Protein AF-A0A8S3ZQZ1-F1 (afdb_monomer_lite)

Sequence (114 aa):
MAAPTRAGILSLYKKMLKESKQITKFHSGNFGPIANRNYLYMCVCCLFHRMYYLRRIKDAFKENKNVTDTAQVQTLTEKAKKNLDVLKRQALISQMYGSGKLVIESQAARNKSQ

Structure (mmCIF, N/CA/C/O backbone):
data_AF-A0A8S3ZQZ1-F1
#
_entry.id   AF-A0A8S3ZQZ1-F1
#
loop_
_atom_site.group_PDB
_atom_site.id
_atom_site.type_symbol
_atom_site.label_atom_id
_atom_site.label_alt_id
_atom_site.label_comp_id
_atom_site.label_asym_id
_atom_site.label_entity_id
_atom_site.label_seq_id
_atom_site.pdbx_PDB_ins_code
_atom_site.Cartn_x
_atom_site.Cartn_y
_atom_site.Cartn_z
_atom_site.occupancy
_atom_site.B_iso_or_equiv
_atom_site.auth_seq_id
_atom_site.auth_comp_id
_atom_site.auth_asym_id
_atom_site.auth_atom_id
_atom_site.pdbx_PDB_model_num
ATOM 1 N N . MET A 1 1 ? -22.154 6.825 3.941 1.00 50.62 1 MET A N 1
ATOM 2 C CA . MET A 1 1 ? -21.131 5.775 3.717 1.00 50.62 1 MET A CA 1
ATOM 3 C C . MET A 1 1 ? -20.666 5.279 5.076 1.00 50.62 1 MET A C 1
ATOM 5 O O . MET A 1 1 ? -20.434 6.110 5.943 1.00 50.62 1 MET A O 1
ATOM 9 N N . ALA A 1 2 ? -20.617 3.964 5.304 1.00 62.44 2 ALA A N 1
ATOM 10 C CA . ALA A 1 2 ? -20.244 3.421 6.612 1.00 62.44 2 ALA A CA 1
ATOM 11 C C . ALA A 1 2 ? -18.802 3.813 6.974 1.00 62.44 2 ALA A C 1
ATOM 13 O O . ALA A 1 2 ? -17.901 3.707 6.137 1.00 62.44 2 ALA A O 1
ATOM 14 N N . ALA A 1 3 ? -18.592 4.263 8.212 1.00 65.38 3 ALA A N 1
ATOM 15 C CA . ALA A 1 3 ? -17.262 4.584 8.707 1.00 65.38 3 ALA A CA 1
ATOM 16 C C . ALA A 1 3 ? -16.346 3.345 8.610 1.00 65.38 3 ALA A C 1
ATOM 18 O O . ALA A 1 3 ? -16.789 2.224 8.888 1.00 65.38 3 ALA A O 1
ATOM 19 N N . PRO A 1 4 ? -15.077 3.507 8.197 1.00 75.94 4 PRO A N 1
ATOM 20 C CA . PRO A 1 4 ? -14.155 2.391 8.053 1.00 75.94 4 PRO A CA 1
ATOM 21 C C . PRO A 1 4 ? -13.932 1.719 9.409 1.00 75.94 4 PRO A C 1
ATOM 23 O O . PRO A 1 4 ? -13.431 2.322 10.356 1.00 75.94 4 PRO A O 1
ATOM 26 N N . THR A 1 5 ? -14.300 0.441 9.500 1.00 85.88 5 THR A N 1
ATOM 27 C CA . THR A 1 5 ? -14.107 -0.343 10.719 1.00 85.88 5 THR A CA 1
ATOM 28 C C . THR A 1 5 ? -12.618 -0.591 10.960 1.00 85.88 5 THR A C 1
ATOM 30 O O . THR A 1 5 ? -11.831 -0.770 10.023 1.00 85.88 5 THR A O 1
ATOM 33 N N . ARG A 1 6 ? -12.211 -0.673 12.232 1.00 84.69 6 ARG A N 1
ATOM 34 C CA . ARG A 1 6 ? -10.824 -0.983 12.628 1.00 84.69 6 ARG A CA 1
ATOM 35 C C . ARG A 1 6 ? -10.300 -2.260 11.954 1.00 84.69 6 ARG A C 1
ATOM 37 O O . ARG A 1 6 ? -9.143 -2.316 11.542 1.00 84.69 6 ARG A O 1
ATOM 44 N N . ALA A 1 7 ? -11.161 -3.266 11.791 1.00 87.88 7 ALA A N 1
ATOM 45 C CA . ALA A 1 7 ? -10.846 -4.496 11.069 1.00 87.88 7 ALA A CA 1
ATOM 46 C C . ALA A 1 7 ? -10.528 -4.238 9.584 1.00 87.88 7 ALA A C 1
ATOM 48 O O . ALA A 1 7 ? -9.539 -4.762 9.067 1.00 87.88 7 ALA A O 1
ATOM 49 N N . GLY A 1 8 ? -11.304 -3.374 8.921 1.00 89.12 8 GLY A N 1
ATOM 50 C CA . GLY A 1 8 ? -11.050 -2.938 7.549 1.00 89.12 8 GLY A CA 1
ATOM 51 C C . GLY A 1 8 ? -9.681 -2.273 7.398 1.00 89.12 8 GLY A C 1
ATOM 52 O O . GLY A 1 8 ? -8.902 -2.658 6.525 1.00 89.12 8 GLY A O 1
ATOM 53 N N . ILE A 1 9 ? -9.330 -1.364 8.308 1.00 90.12 9 ILE A N 1
ATOM 54 C CA . ILE A 1 9 ? -8.033 -0.665 8.309 1.00 90.12 9 ILE A CA 1
ATOM 55 C C . ILE A 1 9 ? -6.870 -1.654 8.493 1.00 90.12 9 ILE A C 1
ATOM 57 O O . ILE A 1 9 ? -5.883 -1.607 7.757 1.00 90.12 9 ILE A O 1
ATOM 61 N N . LEU A 1 10 ? -6.994 -2.601 9.427 1.00 91.00 10 LEU A N 1
ATOM 62 C CA . LEU A 1 10 ? -5.971 -3.626 9.663 1.00 91.00 10 LEU A CA 1
ATOM 63 C C . LEU A 1 10 ? -5.824 -4.592 8.481 1.00 91.00 10 LEU A C 1
ATOM 65 O O . LEU A 1 10 ? -4.708 -5.008 8.162 1.00 91.00 10 LEU A O 1
ATOM 69 N N . SER A 1 11 ? -6.927 -4.938 7.813 1.00 92.50 11 SER A N 1
ATOM 70 C CA . SER A 1 11 ? -6.889 -5.760 6.601 1.00 92.50 11 SER A CA 1
ATOM 71 C C . SER A 1 11 ? -6.153 -5.042 5.463 1.00 92.50 11 SER A C 1
ATOM 73 O O . SER A 1 11 ? -5.303 -5.644 4.802 1.00 92.50 11 SER A O 1
ATOM 75 N N . LEU A 1 12 ? -6.397 -3.735 5.303 1.00 92.38 12 LEU A N 1
ATOM 76 C CA . LEU A 1 12 ? -5.740 -2.891 4.311 1.00 92.38 12 LEU A CA 1
ATOM 77 C C . LEU A 1 12 ? -4.240 -2.785 4.594 1.00 92.38 12 LEU A C 1
ATOM 79 O O . LEU A 1 12 ? -3.429 -3.013 3.699 1.00 92.38 12 LEU A O 1
ATOM 83 N N . TYR A 1 13 ? -3.867 -2.543 5.852 1.00 92.69 13 TYR A N 1
ATOM 84 C CA . TYR A 1 13 ? -2.474 -2.509 6.295 1.00 92.69 13 TYR A CA 1
ATOM 85 C C . TYR A 1 13 ? -1.736 -3.820 5.985 1.00 92.69 13 TYR A C 1
ATOM 87 O O . TYR A 1 13 ? -0.680 -3.807 5.349 1.00 92.69 13 TYR A O 1
ATOM 95 N N . LYS A 1 14 ? -2.310 -4.973 6.360 1.00 92.31 14 LYS A N 1
ATOM 96 C CA . LYS A 1 14 ? -1.725 -6.293 6.060 1.00 92.31 14 LYS A CA 1
ATOM 97 C C . LYS A 1 14 ? -1.562 -6.509 4.555 1.00 92.31 14 LYS A C 1
ATOM 99 O O . LYS A 1 14 ? -0.533 -7.028 4.120 1.00 92.31 14 LYS A O 1
ATOM 104 N N . LYS A 1 15 ? -2.552 -6.090 3.762 1.00 93.12 15 LYS A N 1
ATOM 105 C CA . LYS A 1 15 ? -2.518 -6.200 2.300 1.00 93.12 15 LYS A CA 1
ATOM 106 C C . LYS A 1 15 ? -1.398 -5.348 1.697 1.00 93.12 15 LYS A C 1
ATOM 108 O O . LYS A 1 15 ? -0.618 -5.869 0.909 1.00 93.12 15 LYS A O 1
ATOM 113 N N . MET A 1 16 ? -1.247 -4.096 2.130 1.00 91.50 16 MET A N 1
ATOM 114 C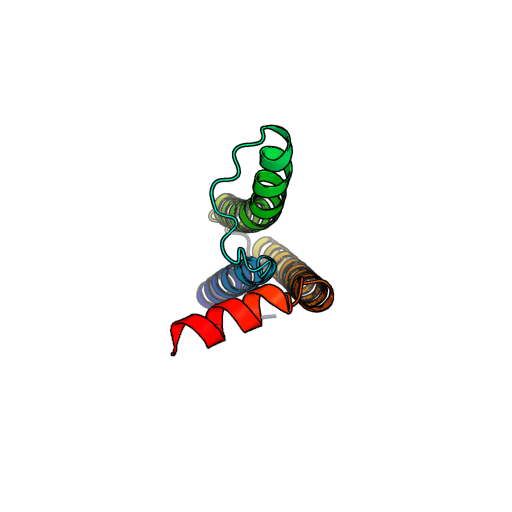 CA . MET A 1 16 ? -0.153 -3.219 1.690 1.00 91.50 16 MET A CA 1
ATOM 115 C C . MET A 1 16 ? 1.227 -3.787 2.049 1.00 91.50 16 MET A C 1
ATOM 117 O O . MET A 1 16 ? 2.136 -3.782 1.219 1.00 91.50 16 MET A O 1
ATOM 121 N N . LEU A 1 17 ? 1.384 -4.339 3.259 1.00 89.88 17 LEU A N 1
ATOM 122 C CA . LEU A 1 17 ? 2.632 -4.992 3.658 1.00 89.88 17 LEU A CA 1
ATOM 123 C C . LEU A 1 17 ? 2.947 -6.221 2.798 1.00 89.88 17 LEU A C 1
ATOM 125 O O . LEU A 1 17 ? 4.107 -6.432 2.448 1.00 89.88 17 LEU A O 1
ATOM 129 N N . LYS A 1 18 ? 1.940 -7.026 2.446 1.00 88.12 18 LYS A N 1
ATOM 130 C CA . LYS A 1 18 ? 2.118 -8.186 1.562 1.00 88.12 18 LYS A CA 1
ATOM 131 C C . LYS A 1 18 ? 2.579 -7.750 0.170 1.00 88.12 18 LYS A C 1
ATOM 133 O O . LYS A 1 18 ? 3.545 -8.313 -0.335 1.00 88.12 18 LYS A O 1
ATOM 138 N N . GLU A 1 19 ? 1.948 -6.722 -0.393 1.00 87.19 19 GLU A N 1
ATOM 139 C CA . GLU A 1 19 ? 2.275 -6.208 -1.728 1.00 87.19 19 GLU A CA 1
ATOM 140 C C . GLU A 1 19 ? 3.694 -5.632 -1.789 1.00 87.19 19 GLU A C 1
ATOM 142 O O . GLU A 1 19 ? 4.472 -5.962 -2.680 1.00 87.19 19 GLU A O 1
ATOM 147 N N . SER A 1 20 ? 4.088 -4.856 -0.774 1.00 84.56 20 SER A N 1
ATOM 148 C CA . SER A 1 20 ? 5.425 -4.246 -0.713 1.00 84.56 20 SER A CA 1
ATOM 149 C C . SER A 1 20 ? 6.575 -5.262 -0.707 1.00 84.56 20 SER A C 1
ATOM 151 O O . SER A 1 20 ? 7.671 -4.958 -1.172 1.00 84.56 20 SER A O 1
ATOM 153 N N . LYS A 1 21 ? 6.343 -6.491 -0.220 1.00 80.25 21 LYS A N 1
ATOM 154 C CA . LYS A 1 21 ? 7.347 -7.566 -0.256 1.00 80.25 21 LYS A CA 1
ATOM 155 C C . LYS A 1 21 ? 7.570 -8.109 -1.671 1.00 80.25 21 LYS A C 1
ATOM 157 O O . LYS A 1 21 ? 8.667 -8.582 -1.960 1.00 80.25 21 LYS A O 1
ATOM 162 N N . GLN A 1 22 ? 6.561 -8.037 -2.543 1.00 77.88 22 GLN A N 1
ATOM 163 C CA . GLN A 1 22 ? 6.630 -8.596 -3.897 1.00 77.88 22 GLN A CA 1
ATOM 164 C C . GLN A 1 22 ? 7.482 -7.760 -4.859 1.00 77.88 22 GLN A C 1
ATOM 166 O O . GLN A 1 22 ? 7.972 -8.300 -5.842 1.00 77.88 22 GLN A O 1
ATOM 171 N N . ILE A 1 23 ? 7.741 -6.488 -4.535 1.00 74.12 23 ILE A N 1
ATOM 172 C CA . ILE A 1 23 ? 8.570 -5.560 -5.331 1.00 74.12 23 ILE A CA 1
ATOM 173 C C . ILE A 1 23 ? 10.055 -5.998 -5.382 1.00 74.12 23 ILE A C 1
ATOM 175 O O . ILE A 1 23 ? 10.839 -5.458 -6.146 1.00 74.12 23 ILE A O 1
ATOM 179 N N . THR A 1 24 ? 10.475 -6.995 -4.588 1.00 63.06 24 THR A N 1
ATOM 180 C CA . THR A 1 24 ? 11.890 -7.426 -4.497 1.00 63.06 24 THR A CA 1
ATOM 181 C C . THR A 1 24 ? 12.223 -8.780 -5.100 1.00 63.06 24 THR A C 1
ATOM 183 O O . THR A 1 24 ? 13.200 -9.397 -4.689 1.00 63.06 24 THR A O 1
ATOM 186 N N . LYS A 1 25 ? 11.484 -9.265 -6.098 1.00 57.28 25 LYS A N 1
ATOM 187 C CA . LYS A 1 25 ? 11.906 -10.482 -6.813 1.00 57.28 25 LYS A CA 1
ATOM 188 C C . LYS A 1 25 ? 13.035 -10.227 -7.825 1.00 57.28 25 LYS A C 1
ATOM 190 O O . LYS A 1 25 ? 13.015 -10.783 -8.915 1.00 57.28 25 LYS A O 1
ATOM 195 N N . PHE A 1 26 ? 14.055 -9.454 -7.455 1.00 47.97 26 PHE A N 1
ATOM 196 C CA . PHE A 1 26 ? 15.372 -9.688 -8.036 1.00 47.97 26 PHE A CA 1
ATOM 197 C C . PHE A 1 26 ? 15.925 -10.895 -7.283 1.00 47.97 26 PHE A C 1
ATOM 199 O O . PHE A 1 26 ? 16.285 -10.790 -6.109 1.00 47.97 26 PHE A O 1
ATOM 206 N N . HIS A 1 27 ? 15.847 -12.078 -7.897 1.00 50.38 27 HIS A N 1
ATOM 207 C CA . HIS A 1 27 ? 16.459 -13.272 -7.333 1.00 50.38 27 HIS A CA 1
ATOM 208 C C . HIS A 1 27 ? 17.949 -12.973 -7.169 1.00 50.38 27 HIS A C 1
ATOM 210 O O . HIS A 1 27 ? 18.701 -12.955 -8.135 1.00 50.38 27 HIS A O 1
ATOM 216 N N . SER A 1 28 ? 18.381 -12.751 -5.931 1.00 43.62 28 SER A N 1
ATOM 217 C CA . SER A 1 28 ? 19.763 -12.932 -5.517 1.00 43.62 28 SER A CA 1
ATOM 218 C C . SER A 1 28 ? 20.086 -14.425 -5.632 1.00 43.62 28 SER A C 1
ATOM 220 O O . SER A 1 28 ? 20.175 -15.139 -4.633 1.00 43.62 28 SER A O 1
ATOM 222 N N . GLY A 1 29 ? 20.164 -14.929 -6.864 1.00 41.00 29 GLY A N 1
ATOM 223 C CA . GLY A 1 29 ? 20.829 -16.179 -7.168 1.00 41.00 29 GLY A CA 1
ATOM 224 C C . GLY A 1 29 ? 22.294 -15.968 -6.834 1.00 41.00 29 GLY A C 1
ATOM 225 O O . GLY A 1 29 ? 22.994 -15.298 -7.575 1.00 41.00 29 GLY A O 1
ATOM 226 N N . ASN A 1 30 ? 22.699 -16.433 -5.649 1.00 43.12 30 ASN A N 1
ATOM 227 C CA . ASN A 1 30 ? 24.081 -16.616 -5.204 1.00 43.12 30 ASN A CA 1
ATOM 228 C C . ASN A 1 30 ? 25.125 -15.732 -5.913 1.00 43.12 30 ASN A C 1
ATOM 230 O O . ASN A 1 30 ? 26.002 -16.246 -6.607 1.00 43.12 30 ASN A O 1
ATOM 234 N N . PHE A 1 31 ? 25.100 -14.416 -5.686 1.00 46.00 31 PHE A N 1
ATOM 235 C CA . PHE A 1 31 ? 26.347 -13.667 -5.787 1.00 46.00 31 PHE A CA 1
ATOM 236 C C . PHE A 1 31 ? 27.186 -14.121 -4.590 1.00 46.00 31 PHE A C 1
ATOM 238 O O . PHE A 1 31 ? 27.005 -13.649 -3.468 1.00 46.00 31 PHE A O 1
ATOM 245 N N . GLY A 1 32 ? 28.036 -15.128 -4.816 1.00 44.69 32 GLY A N 1
ATOM 246 C CA . GLY A 1 32 ? 29.120 -15.468 -3.898 1.00 44.69 32 GLY A CA 1
ATOM 247 C C . GLY A 1 32 ? 29.971 -14.226 -3.600 1.00 44.69 32 GLY A C 1
ATOM 248 O O . GLY A 1 32 ? 29.844 -13.214 -4.298 1.00 44.69 32 GLY A O 1
ATOM 249 N N . PRO A 1 33 ? 30.826 -14.259 -2.565 1.00 42.81 33 PRO A N 1
ATOM 250 C CA . PRO A 1 33 ? 31.545 -13.085 -2.094 1.00 42.81 33 PRO A CA 1
ATOM 251 C C . PRO A 1 33 ? 32.653 -12.714 -3.088 1.00 42.81 33 PRO A C 1
ATOM 253 O O . PRO A 1 33 ? 33.828 -12.975 -2.860 1.00 42.81 33 PRO A O 1
ATOM 256 N N . ILE A 1 34 ? 32.297 -12.097 -4.213 1.00 44.56 34 ILE A N 1
ATOM 257 C CA . ILE A 1 34 ? 33.258 -11.422 -5.077 1.00 44.56 34 ILE A CA 1
ATOM 258 C C . ILE A 1 34 ? 33.454 -10.047 -4.455 1.00 44.56 34 ILE A C 1
ATOM 260 O O . ILE A 1 34 ? 32.731 -9.087 -4.726 1.00 44.56 34 ILE A O 1
ATOM 264 N N . ALA A 1 35 ? 34.410 -9.997 -3.534 1.00 44.41 35 ALA A N 1
ATOM 265 C CA . ALA A 1 35 ? 34.918 -8.783 -2.932 1.00 44.41 35 ALA A CA 1
ATOM 266 C C . ALA A 1 35 ? 35.511 -7.875 -4.024 1.00 44.41 35 ALA A C 1
ATOM 268 O O . ALA A 1 35 ? 36.699 -7.921 -4.322 1.00 44.41 35 ALA A O 1
ATOM 269 N N . ASN A 1 36 ? 34.682 -7.020 -4.620 1.00 41.66 36 ASN A N 1
ATOM 270 C CA . ASN A 1 36 ? 35.150 -5.810 -5.278 1.00 41.66 36 ASN A CA 1
ATOM 271 C C . ASN A 1 36 ? 34.262 -4.636 -4.852 1.00 41.66 36 ASN A C 1
ATOM 273 O O . ASN A 1 36 ? 33.039 -4.649 -5.005 1.00 41.66 36 ASN A O 1
ATOM 277 N N . ARG A 1 37 ? 34.912 -3.629 -4.265 1.00 49.03 37 ARG A N 1
ATOM 278 C CA . ARG A 1 37 ? 34.346 -2.501 -3.511 1.00 49.03 37 ARG A CA 1
ATOM 279 C C . ARG A 1 37 ? 33.306 -1.682 -4.302 1.00 49.03 37 ARG A C 1
ATOM 281 O O . ARG A 1 37 ? 32.493 -0.998 -3.690 1.00 49.03 37 ARG A O 1
ATOM 288 N N . ASN A 1 38 ? 33.274 -1.816 -5.631 1.00 46.22 38 ASN A N 1
ATOM 289 C CA . ASN A 1 38 ? 32.336 -1.129 -6.527 1.00 46.22 38 ASN A CA 1
ATOM 290 C C . ASN A 1 38 ? 30.941 -1.781 -6.660 1.00 46.22 38 ASN A C 1
ATOM 292 O O . ASN A 1 38 ? 29.998 -1.094 -7.043 1.00 46.22 38 ASN A O 1
ATOM 296 N N . TYR A 1 39 ? 30.748 -3.054 -6.291 1.00 49.88 39 TYR A N 1
ATOM 297 C CA . TYR A 1 39 ? 29.424 -3.712 -6.353 1.00 49.88 39 TYR A CA 1
ATOM 298 C C . TYR A 1 39 ? 28.570 -3.531 -5.089 1.00 49.88 39 TYR A C 1
ATOM 300 O O . TYR A 1 39 ? 27.378 -3.852 -5.083 1.00 49.88 39 TYR A O 1
ATOM 308 N N . LEU A 1 40 ? 29.141 -2.958 -4.024 1.00 50.22 40 LEU A N 1
ATOM 309 C CA . LEU A 1 40 ? 28.424 -2.706 -2.772 1.00 50.22 40 LEU A CA 1
ATOM 310 C C . LEU A 1 40 ? 27.258 -1.715 -2.966 1.00 50.22 40 LEU A C 1
ATOM 312 O O . LEU A 1 40 ? 26.232 -1.835 -2.303 1.00 50.22 40 LEU A O 1
ATOM 316 N N . TYR A 1 41 ? 27.362 -0.797 -3.933 1.00 51.06 41 TYR A N 1
ATOM 317 C CA . TYR A 1 41 ? 26.313 0.185 -4.239 1.00 51.06 41 TYR A CA 1
ATOM 318 C C . TYR A 1 41 ? 25.058 -0.426 -4.889 1.00 51.06 41 TYR A C 1
ATOM 320 O O . TYR A 1 41 ? 23.948 0.058 -4.658 1.00 51.06 41 TYR A O 1
ATOM 328 N N . MET A 1 42 ? 25.192 -1.526 -5.639 1.00 44.12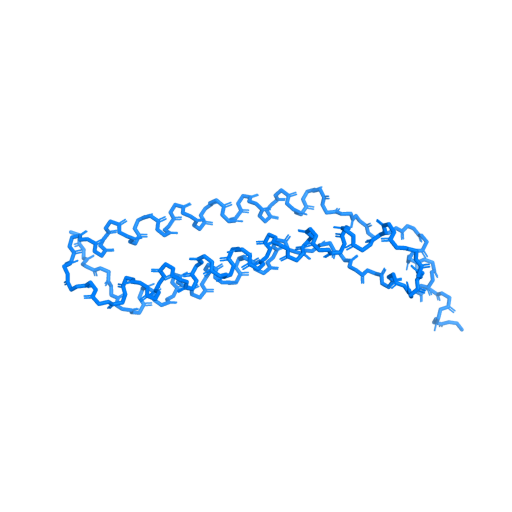 42 MET A N 1
ATOM 329 C CA . MET A 1 42 ? 24.044 -2.208 -6.257 1.00 44.12 42 MET A CA 1
ATOM 330 C C . MET A 1 42 ? 23.229 -3.029 -5.248 1.00 44.12 42 MET A C 1
ATOM 332 O O . MET A 1 42 ? 22.003 -3.091 -5.344 1.00 44.12 42 MET A O 1
ATOM 336 N N . CYS A 1 43 ? 23.880 -3.581 -4.219 1.00 45.03 43 CYS A N 1
ATOM 337 C CA . CYS A 1 43 ? 23.198 -4.309 -3.145 1.00 45.03 43 CYS A CA 1
ATOM 338 C C . CYS A 1 43 ? 22.401 -3.365 -2.215 1.00 45.03 43 CYS A C 1
ATOM 340 O O . CYS A 1 43 ? 21.322 -3.713 -1.732 1.00 45.03 43 CYS A O 1
ATOM 342 N N . VAL A 1 44 ? 22.867 -2.122 -2.031 1.00 51.62 44 VAL A N 1
ATOM 343 C CA . VAL A 1 44 ? 22.171 -1.101 -1.221 1.00 51.62 44 VAL A CA 1
ATOM 344 C C . VAL A 1 44 ? 20.910 -0.568 -1.921 1.00 51.62 44 VAL A C 1
ATOM 346 O O . VAL A 1 44 ? 19.902 -0.302 -1.263 1.00 51.62 44 VAL A O 1
ATOM 349 N N . CYS A 1 45 ? 20.908 -0.469 -3.255 1.00 50.03 45 CYS A N 1
ATOM 350 C CA . CYS A 1 45 ? 19.798 0.129 -4.004 1.00 50.03 45 CYS A CA 1
ATOM 351 C C . CYS A 1 45 ? 18.525 -0.751 -4.024 1.00 50.03 45 CYS A C 1
ATOM 353 O O . CYS A 1 45 ? 17.415 -0.245 -3.842 1.00 50.03 45 CYS A O 1
ATOM 355 N N . CYS A 1 46 ? 18.661 -2.081 -4.135 1.00 50.66 46 CYS A N 1
ATOM 356 C CA . CYS A 1 46 ? 17.512 -3.001 -4.051 1.00 50.66 46 CYS A CA 1
ATOM 357 C C . CYS A 1 46 ? 16.886 -3.054 -2.645 1.00 50.66 46 CYS A C 1
ATOM 359 O O . CYS A 1 46 ? 15.664 -3.171 -2.504 1.00 50.66 46 CYS A O 1
ATOM 361 N N . LEU A 1 47 ? 17.704 -2.932 -1.593 1.00 55.09 47 LEU A N 1
ATOM 362 C CA . LEU A 1 47 ? 17.219 -2.846 -0.213 1.00 55.09 47 LEU A CA 1
ATOM 363 C C . LEU A 1 47 ? 16.470 -1.530 0.036 1.00 55.09 47 LEU A C 1
ATOM 365 O O . LEU A 1 47 ? 15.449 -1.539 0.731 1.00 55.09 47 LEU A O 1
ATOM 369 N N . PHE A 1 48 ? 16.913 -0.427 -0.577 1.00 61.59 48 PHE A N 1
ATOM 370 C CA . PHE A 1 48 ? 16.340 0.901 -0.364 1.00 61.59 48 PHE A CA 1
ATOM 371 C C . PHE A 1 48 ? 14.843 0.962 -0.688 1.00 61.59 48 PHE A C 1
ATOM 373 O O . PHE A 1 48 ? 14.067 1.371 0.172 1.00 61.59 48 PHE A O 1
ATOM 380 N N . HIS A 1 49 ? 14.392 0.489 -1.856 1.00 70.25 49 HIS A N 1
ATOM 381 C CA . HIS A 1 49 ? 12.970 0.588 -2.223 1.00 70.25 49 HIS A CA 1
ATOM 382 C C . HIS A 1 49 ? 12.059 -0.253 -1.320 1.00 70.25 49 HIS A C 1
ATOM 384 O O . HIS A 1 49 ? 11.031 0.233 -0.845 1.00 70.25 49 HIS A O 1
ATOM 390 N N . ARG A 1 50 ? 12.440 -1.495 -0.997 1.00 75.00 50 ARG A N 1
ATOM 391 C CA . ARG A 1 50 ? 11.653 -2.348 -0.088 1.00 75.00 50 ARG A CA 1
ATOM 392 C C . ARG A 1 50 ? 11.581 -1.775 1.314 1.00 75.00 50 ARG A C 1
ATOM 394 O O . ARG A 1 50 ? 10.508 -1.744 1.918 1.00 75.00 50 ARG A O 1
ATOM 401 N N . MET A 1 51 ? 12.729 -1.356 1.842 1.00 78.38 51 MET A N 1
ATOM 402 C CA . MET A 1 51 ? 12.809 -0.760 3.168 1.00 78.38 51 MET A CA 1
ATOM 403 C C . MET A 1 51 ? 12.032 0.551 3.210 1.00 78.38 51 MET A C 1
ATOM 405 O O . MET A 1 51 ? 11.301 0.769 4.171 1.00 78.38 51 MET A O 1
ATOM 409 N N . TYR A 1 52 ? 12.103 1.364 2.154 1.00 83.56 52 TYR A N 1
ATOM 410 C CA . TYR A 1 52 ? 11.345 2.600 2.014 1.00 83.56 52 TYR A CA 1
ATOM 411 C C . TYR A 1 52 ? 9.837 2.347 2.061 1.00 83.56 52 TYR A C 1
ATOM 413 O O . TYR A 1 52 ? 9.165 2.926 2.910 1.00 83.56 52 TYR A O 1
ATOM 421 N N . TYR A 1 53 ? 9.297 1.441 1.233 1.00 85.88 53 TYR A N 1
ATOM 422 C CA . TYR A 1 53 ? 7.859 1.149 1.241 1.00 85.88 53 TYR A CA 1
ATOM 423 C C . TYR A 1 53 ? 7.399 0.585 2.590 1.00 85.88 53 TYR A C 1
ATOM 425 O O . TYR A 1 53 ? 6.417 1.065 3.156 1.00 85.88 53 TYR A O 1
ATOM 433 N N . LEU A 1 54 ? 8.126 -0.388 3.152 1.00 86.75 54 LEU A N 1
ATOM 434 C CA . LEU A 1 54 ? 7.789 -0.973 4.453 1.00 86.75 54 LEU A CA 1
ATOM 435 C C . LEU A 1 54 ? 7.822 0.062 5.581 1.00 86.75 54 LEU A C 1
ATOM 437 O O . LEU A 1 54 ? 6.915 0.086 6.414 1.00 86.75 54 LEU A O 1
ATOM 441 N N . ARG A 1 55 ? 8.858 0.905 5.613 1.00 87.94 55 ARG A N 1
ATOM 442 C CA . ARG A 1 55 ? 9.013 1.971 6.603 1.00 87.94 55 ARG A CA 1
ATOM 443 C C . ARG A 1 55 ? 7.920 3.019 6.440 1.00 87.94 55 ARG A C 1
ATOM 445 O O . ARG A 1 55 ? 7.200 3.284 7.393 1.00 87.94 55 ARG A O 1
ATOM 452 N N . ARG A 1 56 ? 7.695 3.511 5.220 1.00 89.94 56 ARG A N 1
ATOM 453 C CA . ARG A 1 56 ? 6.693 4.541 4.926 1.00 89.94 56 ARG A CA 1
ATOM 454 C C . ARG A 1 56 ? 5.277 4.108 5.293 1.00 89.94 56 ARG A C 1
ATOM 456 O O . ARG A 1 56 ? 4.528 4.917 5.835 1.00 89.94 56 ARG A O 1
ATOM 463 N N . ILE A 1 57 ? 4.915 2.849 5.030 1.00 90.75 57 ILE A N 1
ATOM 464 C CA . ILE A 1 57 ? 3.615 2.287 5.427 1.00 90.75 57 ILE A CA 1
ATOM 465 C C . ILE A 1 57 ? 3.520 2.230 6.955 1.00 90.75 57 ILE A C 1
ATOM 467 O O . ILE A 1 57 ? 2.543 2.703 7.524 1.00 90.75 57 ILE A O 1
ATOM 471 N N . LYS A 1 58 ? 4.528 1.686 7.643 1.00 90.94 58 LYS A N 1
ATOM 472 C CA . LYS A 1 58 ? 4.515 1.601 9.112 1.00 90.94 58 LYS A CA 1
ATOM 473 C C . LYS A 1 58 ? 4.425 2.974 9.772 1.00 90.94 58 LYS A C 1
ATOM 475 O O . LYS A 1 58 ? 3.607 3.136 10.673 1.00 90.94 58 LYS A O 1
ATOM 480 N N . ASP A 1 59 ? 5.219 3.933 9.307 1.00 91.44 59 ASP A N 1
ATOM 481 C CA . ASP A 1 59 ? 5.280 5.285 9.862 1.00 91.44 59 ASP A CA 1
ATOM 482 C C . ASP A 1 59 ? 3.944 6.007 9.650 1.00 91.44 59 ASP A C 1
ATOM 484 O O . ASP A 1 59 ? 3.337 6.456 10.618 1.00 91.44 59 ASP A O 1
ATOM 488 N N . ALA A 1 60 ? 3.384 5.967 8.434 1.00 90.62 60 ALA A N 1
ATOM 489 C CA . ALA A 1 60 ? 2.082 6.573 8.150 1.00 90.62 60 ALA A CA 1
ATOM 490 C C . ALA A 1 60 ? 0.950 5.976 9.007 1.00 90.62 60 ALA A C 1
ATOM 492 O O . ALA A 1 60 ? 0.107 6.705 9.523 1.00 90.62 60 ALA A O 1
ATOM 493 N N . PHE A 1 61 ? 0.921 4.654 9.201 1.00 89.94 61 PHE A N 1
ATOM 494 C CA . PHE A 1 61 ? -0.083 4.025 10.064 1.00 89.94 61 PHE A CA 1
ATOM 495 C C . PHE A 1 61 ? 0.195 4.231 11.557 1.00 89.94 61 PHE A C 1
ATOM 497 O O . PHE A 1 61 ? -0.723 4.041 12.346 1.00 89.94 61 PHE A O 1
ATOM 504 N N . LYS A 1 62 ? 1.425 4.578 11.963 1.00 90.06 62 LYS A N 1
ATOM 505 C CA . LYS A 1 62 ? 1.791 4.886 13.354 1.00 90.06 62 LYS A CA 1
ATOM 506 C C . LYS A 1 62 ? 1.430 6.322 13.726 1.00 90.06 62 LYS A C 1
ATOM 508 O O . LYS A 1 62 ? 0.867 6.522 14.796 1.00 90.06 62 LYS A O 1
ATOM 513 N N . GLU A 1 63 ? 1.707 7.272 12.841 1.00 90.12 63 GLU A N 1
ATOM 514 C CA . GLU A 1 63 ? 1.366 8.691 13.001 1.00 90.12 63 GLU A CA 1
ATOM 515 C C . GLU A 1 63 ? -0.153 8.894 13.095 1.00 90.12 63 GLU A C 1
ATOM 517 O O . GLU A 1 63 ? -0.633 9.627 13.952 1.00 90.12 63 GLU A O 1
ATOM 522 N N . ASN A 1 64 ? -0.927 8.166 12.284 1.00 87.56 64 ASN A N 1
ATOM 523 C CA . ASN A 1 64 ? -2.382 8.326 12.211 1.00 87.56 64 ASN A CA 1
ATOM 524 C C . ASN A 1 64 ? -3.176 7.452 13.208 1.00 87.56 64 ASN A C 1
ATOM 526 O O . ASN A 1 64 ? -4.389 7.317 13.065 1.00 87.56 64 ASN A O 1
ATOM 530 N N . LYS A 1 65 ? -2.536 6.836 14.217 1.00 84.50 65 LYS A N 1
ATOM 531 C CA . LYS A 1 65 ? -3.239 5.972 15.197 1.00 84.50 65 LYS A CA 1
ATOM 532 C C . LYS A 1 65 ? -4.179 6.735 16.122 1.00 84.50 65 LYS A C 1
ATOM 534 O O . LYS A 1 65 ? -5.179 6.169 16.549 1.00 84.50 65 LYS A O 1
ATOM 539 N N . ASN A 1 66 ? -3.825 7.975 16.443 1.00 85.38 66 ASN A N 1
ATOM 540 C CA . ASN A 1 66 ? -4.522 8.794 17.435 1.00 85.38 66 ASN A CA 1
ATOM 541 C C . ASN A 1 66 ? -5.607 9.683 16.804 1.00 85.38 66 ASN A C 1
ATOM 543 O O . ASN A 1 66 ? -6.188 10.514 17.493 1.00 85.38 66 ASN A O 1
ATOM 547 N N . VAL A 1 67 ? -5.853 9.552 15.495 1.00 84.38 67 VAL A N 1
ATOM 548 C CA . VAL A 1 67 ? -6.871 10.339 14.793 1.00 84.38 67 VAL A CA 1
ATOM 549 C C . VAL A 1 67 ? -8.246 9.749 15.095 1.00 84.38 67 VAL A C 1
ATOM 551 O O . VAL A 1 67 ? -8.564 8.642 14.662 1.00 84.38 67 VAL A O 1
ATOM 554 N N . THR A 1 68 ? -9.056 10.500 15.839 1.00 80.19 68 THR A N 1
ATOM 555 C CA . THR A 1 68 ? -10.409 10.094 16.261 1.00 80.19 68 THR A CA 1
ATOM 556 C C . THR A 1 68 ? -11.496 10.579 15.295 1.00 80.19 68 THR A C 1
ATOM 558 O O . THR A 1 68 ? -12.606 10.051 15.300 1.00 80.19 68 THR A O 1
ATOM 561 N N . ASP A 1 69 ? -11.190 11.565 14.444 1.00 86.06 69 ASP A N 1
ATOM 562 C CA . ASP A 1 69 ? -12.157 12.139 13.508 1.00 86.06 69 ASP A CA 1
ATOM 563 C C . ASP A 1 69 ? -12.473 11.180 12.349 1.00 86.06 69 ASP A C 1
ATOM 565 O O . ASP A 1 69 ? -11.625 10.838 11.519 1.00 86.06 69 ASP A O 1
ATOM 569 N N . THR A 1 70 ? -13.737 10.768 12.272 1.00 82.31 70 THR A N 1
ATOM 570 C CA . THR A 1 70 ? -14.238 9.822 11.273 1.00 82.31 70 THR A CA 1
ATOM 571 C C . THR A 1 70 ? -14.073 10.309 9.829 1.00 82.31 70 THR A C 1
ATOM 573 O O . THR A 1 70 ? -13.817 9.481 8.949 1.00 82.31 70 THR A O 1
ATOM 576 N N . ALA A 1 71 ? -14.151 11.619 9.570 1.00 86.00 71 ALA A N 1
ATOM 577 C CA . ALA A 1 71 ? -13.994 12.185 8.227 1.00 86.00 71 ALA A CA 1
ATOM 578 C C . ALA A 1 71 ? -12.530 12.122 7.755 1.00 86.00 71 ALA A C 1
ATOM 580 O O . ALA A 1 71 ? -12.224 11.729 6.620 1.00 86.00 71 ALA A O 1
ATOM 581 N N . GLN A 1 72 ? -11.597 12.416 8.661 1.00 86.06 72 GLN A N 1
ATOM 582 C CA . GLN A 1 72 ? -10.164 12.295 8.395 1.00 86.06 72 GLN A CA 1
ATOM 583 C C . GLN A 1 72 ? -9.752 10.836 8.193 1.00 86.06 72 GLN A C 1
ATOM 585 O O . GLN A 1 72 ? -9.009 10.530 7.258 1.00 86.06 72 GLN A O 1
ATOM 590 N N . VAL A 1 73 ? -10.282 9.908 8.997 1.00 86.94 73 VAL A N 1
ATOM 591 C CA . VAL A 1 73 ? -10.005 8.471 8.834 1.00 86.94 73 VAL A CA 1
ATOM 592 C C . VAL A 1 73 ? -10.487 7.965 7.470 1.00 86.94 73 VAL A C 1
ATOM 594 O O . VAL A 1 73 ? -9.786 7.174 6.832 1.00 86.94 73 VAL A O 1
ATOM 597 N N . GLN A 1 74 ? -11.638 8.432 6.977 1.00 87.25 74 GLN A N 1
ATOM 598 C CA . GLN A 1 74 ? -12.111 8.101 5.627 1.00 87.25 74 GLN A CA 1
ATOM 599 C C . GLN A 1 74 ? -11.131 8.587 4.556 1.00 87.25 74 GLN A C 1
ATOM 601 O O . GLN A 1 74 ? -10.660 7.784 3.747 1.00 87.25 74 GLN A O 1
ATOM 606 N N . THR A 1 75 ? -10.723 9.853 4.631 1.00 90.25 75 THR A N 1
ATOM 607 C CA . THR A 1 75 ? -9.764 10.460 3.695 1.00 90.25 75 THR A CA 1
ATOM 608 C C 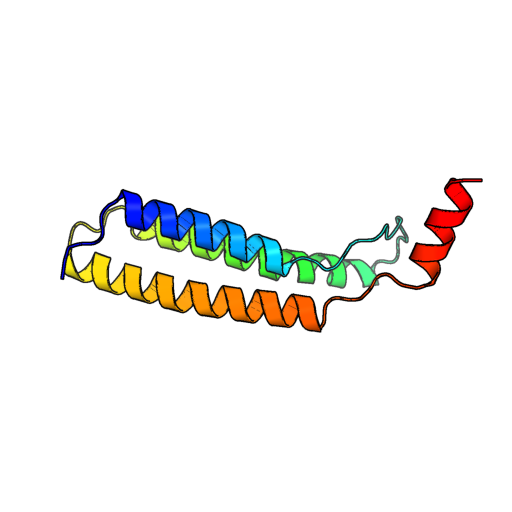. THR A 1 75 ? -8.424 9.711 3.681 1.00 90.25 75 THR A C 1
ATOM 610 O O . THR A 1 75 ? -7.865 9.398 2.626 1.00 90.25 75 THR A O 1
ATOM 613 N N . LEU A 1 76 ? -7.911 9.350 4.859 1.00 90.56 76 LEU A N 1
ATOM 614 C CA . LEU A 1 76 ? -6.676 8.578 5.006 1.00 90.56 76 LEU A CA 1
ATOM 615 C C . LEU A 1 76 ? -6.816 7.153 4.463 1.00 90.56 76 LEU A C 1
ATOM 617 O O . LEU A 1 76 ? -5.890 6.631 3.839 1.00 90.56 76 LEU A O 1
ATOM 621 N N . THR A 1 77 ? -7.978 6.532 4.654 1.00 90.00 77 THR A N 1
ATOM 622 C CA . THR A 1 77 ? -8.272 5.199 4.120 1.00 90.00 77 THR A CA 1
ATOM 623 C C . THR A 1 77 ? -8.316 5.223 2.593 1.00 90.00 77 THR A C 1
ATOM 625 O O . THR A 1 77 ? -7.771 4.330 1.943 1.00 90.00 77 THR A O 1
ATOM 628 N N . GLU A 1 78 ? -8.906 6.255 1.992 1.00 91.62 78 GLU A N 1
ATOM 629 C CA . GLU A 1 78 ? -8.897 6.451 0.540 1.00 91.62 78 GLU A CA 1
ATOM 630 C C . GLU A 1 78 ? -7.488 6.691 0.000 1.00 91.62 78 GLU A C 1
ATOM 632 O O . GLU A 1 78 ? -7.089 6.076 -0.993 1.00 91.62 78 GLU A O 1
ATOM 637 N N . LYS A 1 79 ? -6.687 7.507 0.693 1.00 92.19 79 LYS A N 1
ATOM 638 C CA . LYS A 1 79 ? -5.267 7.697 0.372 1.00 92.19 79 LYS A CA 1
ATOM 639 C C . LYS A 1 79 ? -4.496 6.375 0.430 1.00 92.19 79 LYS A C 1
ATOM 641 O O . LYS A 1 79 ? -3.710 6.080 -0.468 1.00 92.19 79 LYS A O 1
ATOM 646 N N . ALA A 1 80 ? -4.746 5.547 1.443 1.00 91.75 80 ALA A N 1
ATOM 647 C CA . ALA A 1 80 ? -4.127 4.231 1.569 1.00 91.75 80 ALA A CA 1
ATOM 648 C C . ALA A 1 80 ? -4.538 3.276 0.433 1.00 91.75 80 ALA A C 1
ATOM 650 O O . ALA A 1 80 ? -3.684 2.559 -0.089 1.00 91.75 80 ALA A O 1
ATOM 651 N N . LYS A 1 81 ? -5.804 3.305 -0.011 1.00 93.06 81 LYS A N 1
ATOM 652 C CA . LYS A 1 81 ? -6.265 2.546 -1.190 1.00 93.06 81 LYS A CA 1
ATOM 653 C C . LYS A 1 81 ? -5.540 2.985 -2.468 1.00 93.06 81 LYS A C 1
ATOM 655 O O . LYS A 1 81 ? -5.017 2.131 -3.175 1.00 93.06 81 LYS A O 1
ATOM 660 N N . LYS A 1 82 ? -5.412 4.29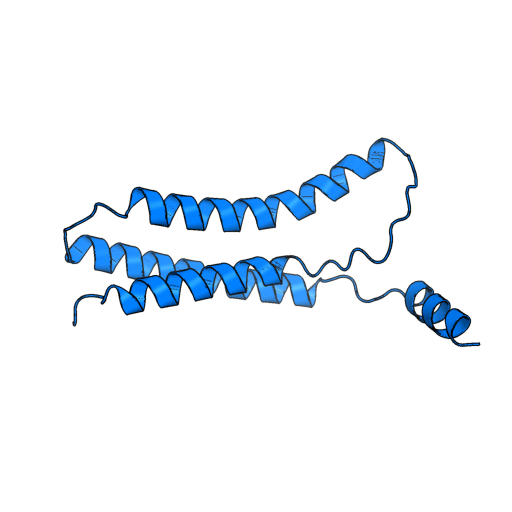5 -2.713 1.00 93.69 82 LYS A N 1
ATOM 661 C CA . LYS A 1 82 ? -4.646 4.828 -3.858 1.00 93.69 82 LYS A CA 1
ATOM 662 C C . LYS A 1 82 ? -3.182 4.371 -3.820 1.00 93.69 82 LYS A C 1
ATOM 664 O O . LYS A 1 82 ? -2.652 3.899 -4.822 1.00 93.69 82 LYS A O 1
ATOM 669 N N . ASN A 1 83 ? -2.545 4.434 -2.649 1.00 92.00 83 ASN A N 1
ATOM 670 C CA . ASN A 1 83 ? -1.168 3.964 -2.465 1.00 92.00 83 ASN A CA 1
ATOM 671 C C . ASN A 1 83 ? -1.022 2.456 -2.711 1.00 92.00 83 ASN A C 1
ATOM 673 O O . ASN A 1 83 ? -0.014 2.013 -3.255 1.00 92.00 83 ASN A O 1
ATOM 677 N N . LEU A 1 84 ? -2.020 1.659 -2.327 1.00 92.81 84 LEU A N 1
ATOM 678 C CA . LEU A 1 84 ? -2.045 0.224 -2.595 1.00 92.81 84 LEU A CA 1
ATOM 679 C C . LEU A 1 84 ? -2.047 -0.055 -4.104 1.00 92.81 84 LEU A C 1
ATOM 681 O O . LEU A 1 84 ? -1.323 -0.940 -4.557 1.00 92.81 84 LEU A O 1
ATOM 685 N N . ASP A 1 85 ? -2.795 0.711 -4.895 1.00 92.94 85 ASP A N 1
ATOM 686 C CA .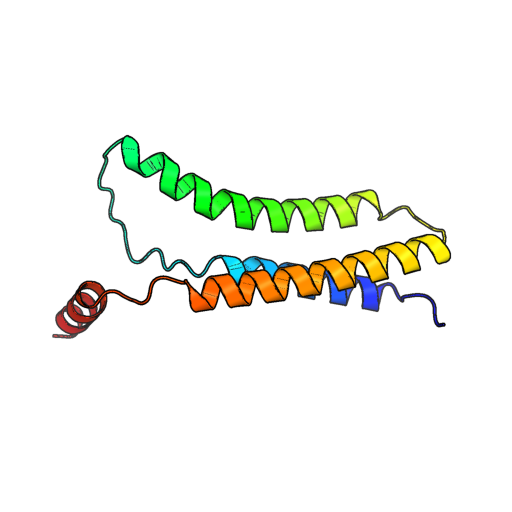 ASP A 1 85 ? -2.805 0.534 -6.349 1.00 92.94 85 ASP A CA 1
ATOM 687 C C . ASP A 1 85 ? -1.477 0.940 -7.001 1.00 92.94 85 ASP A C 1
ATOM 689 O O . ASP A 1 85 ? -1.022 0.270 -7.929 1.00 92.94 85 ASP A O 1
ATOM 693 N N . VAL A 1 86 ? -0.793 1.957 -6.468 1.00 90.56 86 VAL A N 1
ATOM 694 C CA . VAL A 1 86 ? 0.587 2.276 -6.871 1.00 90.56 86 VAL A CA 1
ATOM 695 C C . VAL A 1 86 ? 1.532 1.111 -6.559 1.00 90.56 86 VAL A C 1
ATOM 697 O O . VAL A 1 86 ? 2.309 0.716 -7.426 1.00 90.56 86 VAL A O 1
ATOM 700 N N . LEU A 1 87 ? 1.434 0.510 -5.366 1.00 89.38 87 LEU A N 1
ATOM 701 C CA . LEU A 1 87 ? 2.257 -0.647 -4.986 1.00 89.38 87 LEU A CA 1
ATOM 702 C C . LEU A 1 87 ? 2.045 -1.843 -5.920 1.00 89.38 87 LEU A C 1
ATOM 704 O O . LEU A 1 87 ? 3.024 -2.459 -6.330 1.00 89.38 87 LEU A O 1
ATOM 708 N N . LYS A 1 88 ? 0.799 -2.142 -6.303 1.00 90.19 88 LYS A N 1
ATOM 709 C CA . LYS A 1 88 ? 0.504 -3.205 -7.279 1.00 90.19 88 LYS A CA 1
ATOM 710 C C . LYS A 1 88 ? 1.160 -2.935 -8.630 1.00 90.19 88 LYS A C 1
ATOM 712 O O . LYS A 1 88 ? 1.761 -3.831 -9.208 1.00 90.19 88 LYS A O 1
ATOM 717 N N . ARG A 1 89 ? 1.065 -1.701 -9.137 1.00 90.56 89 ARG A N 1
ATOM 718 C CA . ARG A 1 89 ? 1.700 -1.318 -10.410 1.00 90.56 89 ARG A CA 1
ATOM 719 C C . ARG A 1 89 ? 3.216 -1.479 -10.334 1.00 90.56 89 ARG A C 1
ATOM 721 O O . ARG A 1 89 ? 3.807 -2.038 -11.247 1.00 90.56 89 ARG A O 1
ATOM 728 N N . GLN A 1 90 ? 3.830 -1.055 -9.230 1.00 85.50 90 GLN A N 1
ATOM 729 C CA . GLN A 1 90 ? 5.265 -1.236 -8.998 1.00 85.50 90 GLN A CA 1
ATOM 730 C C . GLN A 1 90 ? 5.658 -2.715 -8.907 1.00 85.50 90 GLN A C 1
ATOM 732 O O . GLN A 1 90 ? 6.678 -3.111 -9.463 1.00 85.50 90 GLN A O 1
ATOM 737 N N . ALA A 1 91 ? 4.834 -3.551 -8.273 1.00 84.50 91 ALA A N 1
ATOM 738 C CA . ALA A 1 91 ? 5.050 -4.994 -8.240 1.00 84.50 91 ALA A CA 1
ATOM 739 C C . ALA A 1 91 ? 4.961 -5.620 -9.643 1.00 84.50 91 ALA A C 1
ATOM 741 O O . ALA A 1 91 ? 5.802 -6.445 -9.986 1.00 84.50 91 ALA A O 1
ATOM 742 N N . LEU A 1 92 ? 4.002 -5.194 -10.473 1.00 85.56 92 LEU A N 1
ATOM 743 C CA . LEU A 1 92 ? 3.881 -5.645 -11.863 1.00 85.56 92 LEU A CA 1
ATOM 744 C C . LEU A 1 92 ? 5.087 -5.224 -12.708 1.00 85.56 92 LEU A C 1
ATOM 746 O O . LEU A 1 92 ? 5.676 -6.065 -13.376 1.00 85.56 92 LEU A O 1
ATOM 750 N N . ILE A 1 93 ? 5.511 -3.960 -12.627 1.00 84.12 93 ILE A N 1
ATOM 751 C CA . ILE A 1 93 ? 6.712 -3.466 -13.322 1.00 84.12 93 ILE A CA 1
ATOM 752 C C . ILE A 1 93 ? 7.939 -4.273 -12.881 1.00 84.12 93 ILE A C 1
ATOM 754 O O . ILE A 1 93 ? 8.711 -4.737 -13.717 1.00 84.12 93 ILE A O 1
ATOM 758 N N . SER A 1 94 ? 8.087 -4.515 -11.577 1.00 78.50 94 SER A N 1
ATOM 759 C CA . SER A 1 94 ? 9.177 -5.338 -11.048 1.00 78.50 94 SER A CA 1
ATOM 760 C C . SER A 1 94 ? 9.141 -6.781 -11.551 1.00 78.50 94 SER A C 1
ATOM 762 O O . SER A 1 94 ? 10.199 -7.394 -11.640 1.00 78.50 94 SER A O 1
ATOM 764 N N . GLN A 1 95 ? 7.969 -7.343 -11.845 1.00 78.19 95 GLN A N 1
ATOM 765 C CA . GLN A 1 95 ? 7.854 -8.677 -12.436 1.00 78.19 95 GLN A CA 1
ATOM 766 C C . GLN A 1 95 ? 8.174 -8.667 -13.931 1.00 78.19 95 GLN A C 1
ATOM 768 O O . GLN A 1 95 ? 8.840 -9.581 -14.402 1.00 78.19 95 GLN A O 1
ATOM 773 N N . MET A 1 96 ? 7.740 -7.636 -14.660 1.00 80.12 96 MET A N 1
ATOM 774 C CA . MET A 1 96 ? 7.998 -7.495 -16.097 1.00 80.12 96 MET A CA 1
ATOM 775 C C . MET A 1 96 ? 9.485 -7.305 -16.407 1.00 80.12 96 MET A C 1
ATOM 777 O O . MET A 1 96 ? 9.990 -7.890 -17.358 1.00 80.12 96 MET A O 1
ATOM 781 N N . TYR A 1 97 ? 10.178 -6.506 -15.594 1.00 75.00 97 TYR A N 1
ATOM 782 C CA . TYR A 1 97 ? 11.609 -6.220 -15.743 1.00 75.00 97 TYR A CA 1
ATOM 783 C C . TYR A 1 97 ? 12.480 -6.979 -14.735 1.00 75.00 97 TYR A C 1
ATOM 785 O O . TYR A 1 97 ? 13.669 -6.692 -14.596 1.00 75.00 97 TYR A O 1
ATOM 793 N N . GLY A 1 98 ? 11.902 -7.931 -13.998 1.00 66.25 98 GLY A N 1
ATOM 794 C CA . GLY A 1 98 ? 12.667 -8.806 -13.121 1.00 66.25 98 GLY A CA 1
ATOM 795 C C . GLY A 1 98 ? 13.618 -9.642 -13.967 1.00 66.25 98 GLY A C 1
ATOM 796 O O . GLY A 1 98 ? 13.199 -10.239 -14.958 1.00 66.25 98 GLY A O 1
ATOM 797 N N . SER A 1 99 ? 14.901 -9.684 -13.606 1.00 58.03 99 SER A N 1
ATOM 798 C CA . SER A 1 99 ? 15.861 -10.515 -14.329 1.00 58.03 99 SER A CA 1
ATOM 799 C C . SER A 1 99 ? 15.424 -11.977 -14.231 1.00 58.03 99 SER A C 1
ATOM 801 O O . SER A 1 99 ? 15.343 -12.536 -13.132 1.00 58.03 99 SER A O 1
ATOM 803 N N . GLY A 1 100 ? 15.129 -12.592 -15.375 1.00 62.00 100 GLY A N 1
ATOM 804 C CA . GLY A 1 100 ? 14.916 -14.031 -15.453 1.00 62.00 100 GLY A CA 1
ATOM 805 C C . GLY A 1 100 ? 16.152 -14.791 -14.971 1.00 62.00 100 GLY A C 1
ATOM 806 O O . GLY A 1 100 ? 17.269 -14.273 -15.018 1.00 62.00 100 GLY A O 1
ATOM 807 N N . LYS A 1 101 ? 15.948 -16.029 -14.511 1.00 61.12 101 LYS A N 1
ATOM 808 C CA . LYS A 1 101 ? 17.045 -16.930 -14.148 1.00 61.12 101 LYS A CA 1
ATOM 809 C C . LYS A 1 101 ? 17.979 -17.066 -15.352 1.00 61.12 101 LYS A C 1
ATOM 811 O O . LYS A 1 101 ? 17.527 -17.457 -16.430 1.00 61.12 101 LYS A O 1
ATOM 816 N N . LEU A 1 102 ? 19.255 -16.728 -15.190 1.00 65.69 102 LEU A N 1
ATOM 817 C CA . LEU A 1 102 ? 20.213 -16.813 -16.290 1.00 65.69 102 LEU A CA 1
ATOM 818 C C . LEU A 1 102 ? 20.396 -18.285 -16.686 1.00 65.69 102 LEU A C 1
ATOM 820 O O . LEU A 1 102 ? 20.340 -19.184 -15.842 1.00 65.69 102 LEU A O 1
ATOM 824 N N . VAL A 1 103 ? 20.661 -18.551 -17.968 1.00 67.19 103 VAL A N 1
ATOM 825 C CA . VAL A 1 103 ? 20.880 -19.920 -18.482 1.00 67.19 103 VAL A CA 1
ATOM 826 C C . VAL A 1 103 ? 21.966 -20.648 -17.673 1.00 67.19 103 VAL A C 1
ATOM 828 O O . VAL A 1 103 ? 21.817 -21.823 -17.341 1.00 67.19 103 VAL A O 1
ATOM 831 N N . ILE A 1 104 ? 22.989 -19.922 -17.228 1.00 65.12 104 ILE A N 1
ATOM 832 C CA . ILE A 1 104 ? 24.100 -20.433 -16.414 1.00 65.12 104 ILE A CA 1
ATOM 833 C C . ILE A 1 104 ? 23.620 -20.911 -15.027 1.00 65.12 104 ILE A C 1
ATOM 835 O O . ILE A 1 104 ? 24.048 -21.952 -14.530 1.00 65.12 104 ILE A O 1
ATOM 839 N N . GLU A 1 105 ? 22.651 -20.221 -14.418 1.00 65.06 105 GLU A N 1
ATOM 840 C CA . GLU A 1 105 ? 22.054 -20.624 -13.136 1.00 65.06 105 GLU A CA 1
ATOM 841 C C . GLU A 1 105 ? 21.148 -21.859 -13.280 1.00 65.06 105 GLU A C 1
ATOM 843 O O . GLU A 1 105 ? 20.888 -22.579 -12.309 1.00 65.06 105 GLU A O 1
ATOM 848 N N . SER A 1 106 ? 20.604 -22.098 -14.478 1.00 61.56 106 SER A N 1
ATOM 849 C CA . SER A 1 106 ? 19.798 -23.289 -14.770 1.00 61.56 106 SER A CA 1
ATOM 850 C C . SER A 1 106 ? 20.668 -24.539 -14.944 1.00 61.56 106 SER A C 1
ATOM 852 O O . SER A 1 106 ? 20.322 -25.600 -14.424 1.00 61.56 106 SER A O 1
ATOM 854 N N . GLN A 1 107 ? 21.839 -24.393 -15.571 1.00 63.31 107 GLN A N 1
ATOM 855 C CA . GLN A 1 107 ? 22.800 -25.477 -15.787 1.00 63.31 107 GLN A CA 1
ATOM 856 C C . GLN A 1 107 ? 23.497 -25.899 -14.486 1.00 63.31 107 GLN A C 1
ATOM 858 O O . GLN A 1 107 ? 23.584 -27.090 -14.195 1.00 63.31 107 GLN A O 1
ATOM 863 N N . ALA A 1 108 ? 23.887 -24.944 -13.634 1.00 60.09 108 ALA A N 1
ATOM 864 C CA . ALA A 1 108 ? 24.505 -25.243 -12.339 1.00 60.09 108 ALA A CA 1
ATOM 865 C C . ALA A 1 108 ? 23.587 -26.030 -11.378 1.00 60.09 108 ALA A C 1
ATOM 867 O O . ALA A 1 108 ? 24.075 -26.762 -10.519 1.00 60.09 108 ALA A O 1
ATOM 868 N N . ALA A 1 109 ? 22.261 -25.897 -11.503 1.00 60.06 109 ALA A N 1
ATOM 869 C CA . ALA A 1 109 ? 21.306 -26.688 -10.723 1.00 60.06 109 ALA A CA 1
ATOM 870 C C . ALA A 1 109 ? 21.173 -28.128 -11.251 1.00 60.06 109 ALA A C 1
ATOM 872 O O . ALA A 1 109 ? 21.061 -29.063 -10.462 1.00 60.06 109 ALA A O 1
ATOM 873 N N . ARG A 1 110 ? 21.230 -28.312 -12.577 1.00 57.38 110 ARG A N 1
ATOM 874 C CA . ARG A 1 110 ? 21.158 -29.632 -13.219 1.00 57.38 110 ARG A CA 1
ATOM 875 C C . ARG A 1 110 ? 22.377 -30.494 -12.870 1.00 57.38 110 ARG A C 1
ATOM 877 O O . ARG A 1 110 ? 22.205 -31.655 -12.524 1.00 57.38 110 ARG A O 1
ATOM 884 N N . ASN A 1 111 ? 23.570 -29.902 -12.835 1.00 58.75 111 ASN A N 1
ATOM 885 C CA . ASN A 1 111 ? 24.816 -30.625 -12.550 1.00 58.75 111 ASN A CA 1
ATOM 886 C C . ASN A 1 111 ? 24.995 -31.021 -11.072 1.00 58.75 111 ASN A C 1
ATOM 888 O O . ASN A 1 111 ? 25.871 -31.812 -10.766 1.00 58.75 111 ASN A O 1
ATOM 892 N N . LYS A 1 112 ? 24.185 -30.485 -10.147 1.00 57.34 112 LYS A N 1
ATOM 893 C CA . LYS A 1 112 ? 24.169 -30.904 -8.728 1.00 57.34 112 LYS A CA 1
ATOM 894 C C . LYS A 1 112 ? 23.261 -32.107 -8.455 1.00 57.34 112 LYS A C 1
ATOM 896 O O . LYS A 1 112 ? 23.195 -32.568 -7.323 1.00 57.34 112 LYS A O 1
ATOM 901 N N . SER A 1 113 ? 22.507 -32.538 -9.465 1.00 54.97 113 SER A N 1
ATOM 902 C CA . SER A 1 113 ? 21.553 -33.651 -9.378 1.00 54.97 113 SER A CA 1
ATOM 903 C C . SER A 1 113 ? 22.120 -34.949 -9.971 1.00 54.97 113 SER A C 1
ATOM 905 O O . SER A 1 113 ? 21.395 -35.937 -10.046 1.00 54.97 113 SER A O 1
ATOM 907 N N . GLN A 1 114 ? 23.368 -34.909 -10.447 1.00 45.56 114 GLN A N 1
ATOM 908 C CA . GLN A 1 114 ? 24.126 -36.024 -11.011 1.00 45.56 114 GLN A CA 1
ATOM 909 C C . GLN A 1 114 ? 25.312 -36.340 -10.109 1.00 45.56 114 GLN A C 1
ATOM 911 O O . GLN A 1 114 ? 25.861 -35.376 -9.525 1.00 45.56 114 GLN A O 1
#

pLDDT: mean 73.82, std 17.42, range [41.0, 93.69]

Foldseek 3Di:
DDQQDPVNVVVLLVLQLVLLVLLQPLPPPDPDPPPDPVCVVVVVVSVVSSVVSNVVSVVLCVVCVPPPDSVVSVVVVVVSVVVSVVSNVSSVVSVVPRDDQDPVSVVVVVVVVD

InterPro domains:
  IPR008011 Complex 1 LYR protein domain [PF05347] (49-86)
  IPR045297 LYRM4, LYR domain [cd20264] (9-97)
  IPR051522 Iron-sulfur cluster assembly LYR protein [PTHR13166] (1-112)

Organism: NCBI:txid100452

Secondary structure (DSSP, 8-state):
-PPPPHHHHHHHHHHHHHHHHHTT------------TTSHHHHHHHHHHHHHHHHHHHHHHHHGGG---HHHHHHHHHHHHHHHHHHHHHHHHHHHSSPPPPHHHHHHHHTT--

Radius of gyration: 19.57 Å; chains: 1; bounding box: 56×48×36 Å

=== Feature glossary ===
Feature key, reading from the visual/contextual features back to the raw sequence:

Rendered structure images. Structure images are PyMOL renders from six orthogonal camera directions. Cartoon representation draws helices as coils and strands as arrows; sticks shows the backbone as bonds; surface shows the solvent-excluded envelope. Rainbow coloring maps sequence position to hue (blue→red, N→C); chain coloring assigns a distinct color per polypeptide.

Contact-map, Ramachandran, and PAE plots. Three diagnostic plots accompany the record. The Cα contact map visualizes the tertiary structure as a 2D adjacency matrix (8 Å cutoff, sequence-local contacts suppressed). The Ramachandran plot shows the distribution of backbone (φ, ψ) torsions, with points in the α and β basins reflecting secondary structure content. The PAE plot shows AlphaFold's inter-residue confidence as a color matrix.

InterPro / GO / CATH / organism. The annotation block draws on four external resources. InterPro: which protein families and domains the sequence belongs to. GO: standardized terms for what the protein does, what process it participates in, and where in the cell it acts.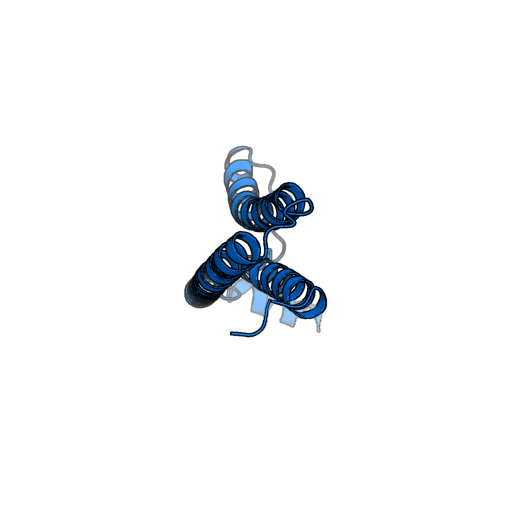 CATH: which structural fold it has in the CATH hierarchy. Organism: the species of origin.

Nearest PDB structures. Structural nearest neighbors (via Foldseek easy-search vs the PDB). Reported per hit: target PDB id, E-value, and alignment TM-score. A TM-score above ~0.5 is the conventional threshold for 'same fold'.

Predicted aligned error. Predicted aligned error is AlphaFold's pairwise confidence. Unlike pLDDT (per-residue), PAE is per-residue-pair and captures whether two parts of the structure are correctly placed relative to each other. Units are ångströms of expected positional error.

Solvent-accessible surface area. SASA measures how much of the protein is reachable by solvent. It is computed by rolling a water-sized probe over the atomic surface and summing the exposed area (Å²). Per-residue SASA distinguishes core (buried, low SASA) from surface (exposed, high SASA) residues; total SASA is a whole-molecule size measure.

B-factor. Crystallographic B-factors measure how much each atom's electron density is smeared out, in Å². They rise in mobile loops and surface residues and fall in the buried interior. In AlphaFold models this column is repurposed to hold pLDDT instead.

pLDDT. For AlphaFold models, the B-factor field carries pLDDT — the model's own estimate of local accuracy on a 0–100 scale. Regions with pLDDT<50 should be treated as essentially unmodeled; they often correspond to intrinsically disordered segments.

Backbone torsions (φ/ψ). φ (phi) and ψ (psi) are the two rotatable backbone dihedrals per residue: φ is the C(i-1)–N–Cα–C torsion, ψ is the N–Cα–C–N(i+1) torsion, both in degrees on (−180°, 180°]. α-helical residues cluster near (−60°, −45°); β-strand residues near (−120°, +130°). A Ramachandran plot is simply a scatter of (φ, ψ) for every residue.

Radius of gyration, Cα contacts, bounding box. Radius of gyration (Rg) is the root-mean-square distance of Cα atoms from their centroid — a single number for overall size and compactness. A globular domain of N residues has Rg ≈ 2.2·N^0.38 Å; an extended or disordered chain has a much larger Rg. The Cα contact count is the number of residue pairs whose Cα atoms are within 8 Å and are more than four positions apart in sequence — a standard proxy for tertiary packing density. The bounding box is the smallest axis-aligned box enclosing all Cα atoms.

Secondary structure (3-state, P-SEA). Three-state secondary structure (P-SEA) collapses the eight DSSP classes into helix (a), strand (b), and coil (c). P-SEA assigns these from Cα geometry alone — distances and angles — without requiring backbone oxygens, so it works on any Cα trace.

Secondary structure (8-state, DSSP). Secondary structure is the local, repeating backbone conformation. DSSP classifies it into eight states by reading the hydrogen-bond network: three helix types (H, G, I), two β types (E, B), two non-regular types (T, S), and unstructured coil (-).

Foldseek 3Di. The Foldseek 3Di string encodes local tertiary geometry as a 20-letter alphabet — one character per residue — derived from the relative positions of nearby Cα atoms. Unlike the amino-acid sequence, 3Di is a direct function of the 3D structure, so two proteins with the same fold have similar 3Di strings even at low sequence identity.

mmCIF coordinates. Structure coordinates are given as an mmCIF _atom_site loop: one row per atom with element, residue name, chain id, sequence number, and x/y/z position in Å. Only the four main-chain atoms per residue are included here; side chains are omitted to keep the record compact.

Sequence. This is the polypeptide sequence — one letter per residue, N-terminus first. Length ranges from a few dozen residues for small domains to over a thousand for large multi-domain proteins.